Protein AF-A0A7S4Q6P5-F1 (afdb_monomer)

Structure (mmCIF, N/CA/C/O backbone):
data_AF-A0A7S4Q6P5-F1
#
_entry.id   AF-A0A7S4Q6P5-F1
#
loop_
_atom_site.group_PDB
_atom_site.id
_atom_site.type_symbol
_atom_site.label_atom_id
_atom_site.label_alt_id
_atom_site.label_comp_id
_atom_site.label_asym_id
_atom_site.label_entity_id
_atom_site.label_seq_id
_atom_site.pdbx_PDB_ins_code
_atom_site.Cartn_x
_atom_site.Cartn_y
_atom_site.Cartn_z
_atom_site.occupancy
_atom_site.B_iso_or_equiv
_atom_site.auth_seq_id
_atom_site.auth_comp_id
_atom_site.auth_asym_id
_atom_site.auth_atom_id
_atom_site.pdbx_PDB_model_num
ATOM 1 N N . GLU A 1 1 ? -3.191 2.071 -24.037 1.00 59.38 1 GLU A N 1
ATOM 2 C CA . GLU A 1 1 ? -2.727 0.867 -23.315 1.00 59.38 1 GLU A CA 1
ATOM 3 C C . GLU A 1 1 ? -1.446 1.156 -22.547 1.00 59.38 1 GLU A C 1
ATOM 5 O O . GLU A 1 1 ? -1.459 1.023 -21.331 1.00 59.38 1 GLU A O 1
ATOM 10 N N . ASP A 1 2 ? -0.407 1.668 -23.204 1.00 68.62 2 ASP A N 1
ATOM 11 C CA . ASP A 1 2 ? 0.898 1.912 -22.567 1.00 68.62 2 ASP A CA 1
ATOM 12 C C . ASP A 1 2 ? 0.894 2.991 -21.474 1.00 68.62 2 ASP A C 1
ATOM 14 O O . ASP A 1 2 ? 1.633 2.872 -20.499 1.00 68.62 2 ASP A O 1
ATOM 18 N N . ASP A 1 3 ? 0.041 4.014 -21.579 1.00 75.50 3 ASP A N 1
ATOM 19 C CA . ASP A 1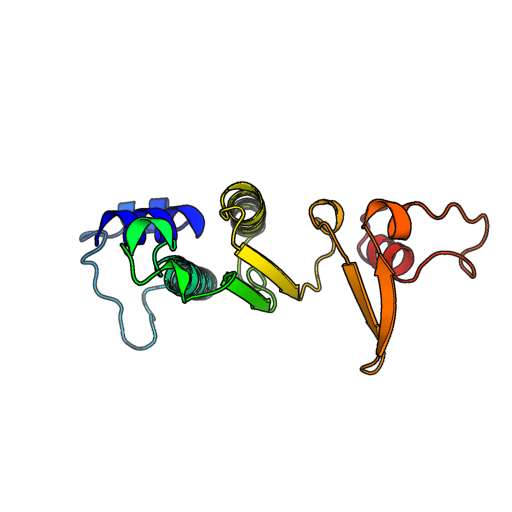 3 ? -0.019 5.094 -20.582 1.00 75.50 3 ASP A CA 1
ATOM 20 C C . ASP A 1 3 ? -0.498 4.602 -19.209 1.00 75.50 3 ASP A C 1
ATOM 22 O O . ASP A 1 3 ? 0.035 5.013 -18.182 1.00 75.50 3 ASP A O 1
ATOM 26 N N . ALA A 1 4 ? -1.462 3.675 -19.182 1.00 75.38 4 ALA A N 1
ATOM 27 C CA . ALA A 1 4 ? -1.950 3.074 -17.940 1.00 75.38 4 ALA A CA 1
ATOM 28 C C . ALA A 1 4 ? -0.883 2.175 -17.300 1.00 75.38 4 ALA A C 1
ATOM 30 O O . ALA A 1 4 ? -0.708 2.186 -16.082 1.00 75.38 4 ALA A O 1
ATOM 31 N N . LEU A 1 5 ? -0.132 1.440 -18.126 1.00 81.38 5 LEU A N 1
ATOM 32 C CA . LEU A 1 5 ? 0.980 0.611 -17.675 1.00 81.38 5 LEU A CA 1
ATOM 33 C C . LEU A 1 5 ? 2.113 1.469 -17.098 1.00 81.38 5 LEU A C 1
ATOM 35 O O . LEU A 1 5 ? 2.602 1.186 -16.007 1.00 81.38 5 LEU A O 1
ATOM 39 N N . ARG A 1 6 ? 2.497 2.548 -17.790 1.00 84.31 6 ARG A N 1
ATOM 40 C CA . ARG A 1 6 ? 3.512 3.501 -17.318 1.00 84.31 6 ARG A CA 1
ATOM 41 C C . ARG A 1 6 ? 3.082 4.193 -16.032 1.00 84.31 6 ARG A C 1
ATOM 43 O O . ARG A 1 6 ? 3.883 4.268 -15.109 1.00 84.31 6 ARG A O 1
ATOM 50 N N . TRP A 1 7 ? 1.826 4.629 -15.945 1.00 83.56 7 TRP A N 1
ATOM 51 C CA . TRP A 1 7 ? 1.266 5.197 -14.720 1.00 83.56 7 TRP A CA 1
ATOM 52 C C . TRP A 1 7 ? 1.326 4.206 -13.553 1.00 83.56 7 TRP A C 1
ATOM 54 O O . TRP A 1 7 ? 1.780 4.559 -12.470 1.00 83.56 7 TRP A O 1
ATOM 64 N N . ALA A 1 8 ? 0.931 2.952 -13.771 1.00 83.94 8 ALA A N 1
ATOM 65 C CA . ALA A 1 8 ? 0.937 1.938 -12.724 1.00 83.94 8 ALA A CA 1
ATOM 66 C C . ALA A 1 8 ? 2.355 1.571 -12.256 1.00 83.94 8 ALA A C 1
ATOM 68 O O . ALA A 1 8 ? 2.586 1.380 -11.063 1.00 83.94 8 ALA A O 1
ATOM 69 N N . LEU A 1 9 ? 3.312 1.492 -13.184 1.00 87.50 9 LEU A N 1
ATOM 70 C CA . LEU A 1 9 ? 4.719 1.236 -12.874 1.00 87.50 9 LEU A CA 1
ATOM 71 C C . LEU A 1 9 ? 5.364 2.417 -12.134 1.00 87.50 9 LEU A C 1
ATOM 73 O O . LEU A 1 9 ? 6.128 2.192 -11.197 1.00 87.50 9 LEU A O 1
ATOM 77 N N . ALA A 1 10 ? 5.011 3.649 -12.505 1.00 84.12 10 ALA A N 1
ATOM 78 C CA . ALA A 1 10 ? 5.384 4.862 -11.781 1.00 84.12 10 ALA A CA 1
ATOM 79 C C . ALA A 1 10 ? 4.837 4.867 -10.356 1.00 84.12 10 ALA A C 1
ATOM 81 O O . ALA A 1 10 ? 5.583 5.026 -9.394 1.00 84.12 10 ALA A O 1
ATOM 82 N N . LEU A 1 11 ? 3.545 4.586 -10.207 1.00 81.69 11 LEU A N 1
ATOM 83 C CA . LEU A 1 11 ? 2.880 4.551 -8.911 1.00 81.69 11 LEU A CA 1
ATOM 84 C C . LEU A 1 11 ? 3.460 3.465 -7.982 1.00 81.69 11 LEU A C 1
ATOM 86 O O . LEU A 1 11 ? 3.498 3.643 -6.766 1.00 81.69 11 LEU A O 1
ATOM 90 N N . ALA A 1 12 ? 3.948 2.359 -8.549 1.00 84.19 12 ALA A N 1
ATOM 91 C CA . ALA A 1 12 ? 4.626 1.293 -7.816 1.00 84.19 12 ALA A CA 1
ATOM 92 C C . ALA A 1 12 ? 6.122 1.562 -7.543 1.00 84.19 12 ALA A C 1
ATOM 94 O O . ALA A 1 12 ? 6.770 0.729 -6.912 1.00 84.19 12 ALA A O 1
ATOM 95 N N . GLY A 1 13 ? 6.687 2.681 -8.012 1.00 84.25 13 GLY A N 1
ATOM 96 C CA . GLY A 1 13 ? 8.098 3.032 -7.815 1.00 84.25 13 GLY A CA 1
ATOM 97 C C . GLY A 1 13 ? 9.085 2.247 -8.686 1.00 84.25 13 GLY A C 1
ATOM 98 O O . GLY A 1 13 ? 10.244 2.083 -8.309 1.00 84.25 13 GLY A O 1
ATOM 99 N N . LEU A 1 14 ? 8.651 1.733 -9.841 1.00 87.94 14 LEU A N 1
ATOM 100 C CA . LEU A 1 14 ? 9.476 0.917 -10.745 1.00 87.94 14 LEU A CA 1
ATOM 101 C C . LEU A 1 14 ? 10.123 1.702 -11.898 1.00 87.94 14 LEU A C 1
ATOM 103 O O . LEU A 1 14 ? 10.809 1.099 -12.723 1.00 87.94 14 LEU A O 1
ATOM 107 N N . GLU A 1 15 ? 9.961 3.025 -11.963 1.00 86.75 15 GLU A N 1
ATOM 108 C CA . GLU A 1 15 ? 10.514 3.873 -13.037 1.00 86.75 15 GLU A CA 1
ATOM 109 C C . GLU A 1 15 ? 12.026 3.715 -13.189 1.00 86.75 15 GLU A C 1
ATOM 111 O O . GLU A 1 15 ? 12.505 3.365 -14.266 1.00 86.75 15 GLU A O 1
ATOM 116 N N . ALA A 1 16 ? 12.776 3.869 -12.094 1.00 85.75 16 ALA A N 1
ATOM 117 C CA . ALA A 1 16 ? 14.234 3.750 -12.124 1.00 85.75 16 ALA A CA 1
ATOM 118 C C . ALA A 1 16 ? 14.688 2.344 -12.549 1.00 85.75 16 ALA A C 1
ATOM 120 O O . ALA A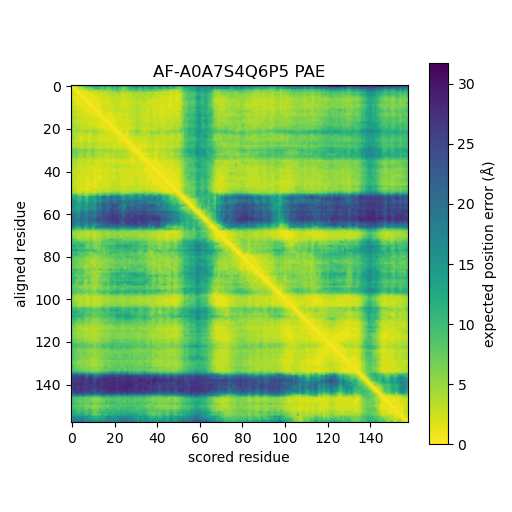 1 16 ? 15.712 2.177 -13.214 1.00 85.75 16 ALA A O 1
ATOM 121 N N . ARG A 1 17 ? 13.911 1.313 -12.187 1.00 88.50 17 ARG A N 1
ATOM 122 C CA . ARG A 1 17 ? 14.190 -0.064 -12.598 1.00 88.50 17 ARG A CA 1
ATOM 123 C C . ARG A 1 17 ? 13.953 -0.252 -14.094 1.00 88.50 17 ARG A C 1
ATOM 125 O O . ARG A 1 17 ? 14.778 -0.888 -14.739 1.00 88.50 17 ARG A O 1
ATOM 132 N N . LEU A 1 18 ? 12.879 0.312 -14.643 1.00 89.06 18 LEU A N 1
ATOM 133 C CA . LEU A 1 18 ? 12.590 0.282 -16.080 1.00 89.06 18 LEU A CA 1
ATOM 134 C C . LEU A 1 18 ? 13.649 1.017 -16.897 1.00 89.06 18 LEU A C 1
ATOM 136 O O . LEU A 1 18 ? 14.074 0.500 -17.922 1.00 89.06 18 LEU A O 1
ATOM 140 N N . GLU A 1 19 ? 14.112 2.177 -16.432 1.00 88.94 19 GLU A N 1
ATOM 141 C CA . GLU A 1 19 ? 15.191 2.929 -17.090 1.00 88.94 19 GLU A CA 1
ATOM 142 C C . GLU A 1 19 ? 16.520 2.161 -17.109 1.00 88.94 19 GLU A C 1
ATOM 144 O O . GLU A 1 19 ? 17.311 2.302 -18.040 1.00 88.94 19 GLU A O 1
ATOM 149 N N . ALA A 1 20 ? 16.764 1.324 -16.097 1.00 90.31 20 ALA A N 1
ATOM 150 C CA . ALA A 1 20 ? 17.957 0.487 -16.013 1.00 90.31 20 ALA A CA 1
ATOM 151 C C . ALA A 1 20 ? 17.880 -0.797 -16.862 1.00 90.31 20 ALA A C 1
ATOM 153 O O . ALA A 1 20 ? 18.900 -1.473 -17.034 1.00 90.31 20 ALA A O 1
ATOM 154 N N . LEU A 1 21 ? 16.699 -1.176 -17.364 1.00 90.75 21 LEU A N 1
ATOM 155 C CA . LEU A 1 21 ? 16.530 -2.360 -18.205 1.00 90.75 21 LEU A CA 1
ATOM 156 C C . LEU A 1 21 ? 16.864 -2.022 -19.671 1.00 90.75 21 LEU A C 1
ATOM 158 O O . LEU A 1 21 ? 16.332 -1.045 -20.192 1.00 90.75 21 LEU A O 1
ATOM 162 N N . PRO A 1 22 ? 17.680 -2.838 -20.372 1.00 87.38 22 PRO A N 1
ATOM 163 C CA . PRO A 1 22 ? 18.088 -2.563 -21.756 1.00 87.38 22 PRO A CA 1
ATOM 164 C C . PRO A 1 22 ? 16.925 -2.338 -22.731 1.00 87.38 22 PRO A C 1
ATOM 166 O O . PRO A 1 22 ? 17.034 -1.503 -23.623 1.00 87.38 22 PRO A O 1
ATOM 169 N N . ASP A 1 23 ? 15.815 -3.052 -22.523 1.00 91.31 23 ASP A N 1
ATOM 170 C CA . ASP A 1 23 ? 14.621 -3.001 -23.374 1.00 91.31 23 ASP A CA 1
ATOM 171 C C . ASP A 1 23 ? 13.440 -2.276 -22.692 1.00 91.31 23 ASP A C 1
ATOM 173 O O . ASP A 1 23 ? 12.316 -2.290 -23.191 1.00 91.31 23 ASP A O 1
ATOM 177 N N . GLY A 1 24 ? 13.659 -1.643 -21.533 1.00 90.56 24 GLY A N 1
ATOM 178 C CA . GLY A 1 24 ? 12.619 -0.911 -20.807 1.00 90.56 24 GLY A CA 1
ATOM 179 C C . GLY A 1 24 ? 11.361 -1.746 -20.534 1.00 90.56 24 GLY A C 1
ATOM 180 O O . GLY A 1 24 ? 11.420 -2.758 -19.839 1.00 90.56 24 GLY A O 1
ATOM 181 N N . LEU A 1 25 ? 10.216 -1.312 -21.078 1.00 88.38 25 LEU A N 1
ATOM 182 C CA . LEU A 1 25 ? 8.930 -2.019 -20.950 1.00 88.38 25 LEU A CA 1
ATOM 183 C C . LEU A 1 25 ? 8.905 -3.372 -21.673 1.00 88.38 25 LEU A C 1
ATOM 185 O O . LEU A 1 25 ? 8.178 -4.265 -21.244 1.00 88.38 25 LEU A O 1
ATOM 189 N N . ASP A 1 26 ? 9.699 -3.528 -22.732 1.00 90.56 26 ASP A N 1
ATOM 190 C CA . ASP A 1 26 ? 9.778 -4.758 -23.527 1.00 90.56 26 ASP A CA 1
ATOM 191 C C . ASP A 1 26 ? 10.777 -5.769 -22.936 1.00 90.56 26 ASP A C 1
ATOM 193 O O . ASP A 1 26 ? 10.991 -6.854 -23.486 1.00 90.56 26 ASP A O 1
ATOM 197 N N . ALA A 1 27 ? 11.392 -5.434 -21.796 1.00 90.75 27 ALA A N 1
ATOM 198 C CA . ALA A 1 27 ? 12.342 -6.297 -21.117 1.00 90.75 27 ALA A CA 1
ATOM 199 C C . ALA A 1 27 ? 11.712 -7.634 -20.724 1.00 90.75 27 ALA A C 1
ATOM 201 O O . ALA A 1 27 ? 10.637 -7.717 -20.124 1.00 90.75 27 ALA A O 1
ATOM 202 N N . ARG A 1 28 ? 12.432 -8.717 -21.028 1.00 91.25 28 ARG A N 1
ATOM 203 C CA . ARG A 1 28 ? 11.990 -10.067 -20.681 1.00 91.25 28 ARG A CA 1
ATOM 204 C C . ARG A 1 28 ? 11.973 -10.253 -19.168 1.00 91.25 28 ARG A C 1
ATOM 206 O O . ARG A 1 28 ? 12.941 -9.951 -18.473 1.00 91.25 28 ARG A O 1
ATOM 213 N N . VAL A 1 29 ? 10.882 -10.826 -18.677 1.00 91.88 29 VAL A N 1
ATOM 214 C CA . VAL A 1 29 ? 10.783 -11.353 -17.315 1.00 91.88 29 VAL A CA 1
ATOM 215 C C . VAL A 1 29 ? 11.154 -12.833 -17.367 1.00 91.88 29 VAL A C 1
ATOM 217 O O . VAL A 1 29 ? 10.543 -13.593 -18.122 1.00 91.88 29 VAL A O 1
ATOM 220 N N . ASP A 1 30 ? 12.163 -13.236 -16.596 1.00 93.06 30 ASP A N 1
ATOM 221 C CA . ASP A 1 30 ? 12.571 -14.641 -16.504 1.00 93.06 30 ASP A CA 1
ATOM 222 C C . ASP A 1 30 ? 11.505 -15.476 -15.780 1.00 93.06 30 ASP A C 1
ATOM 224 O O . ASP A 1 30 ? 10.601 -14.944 -15.129 1.00 93.06 30 ASP A O 1
ATOM 228 N N . GLU A 1 31 ? 11.608 -16.805 -15.855 1.00 91.25 31 GLU A N 1
ATOM 229 C CA . GLU A 1 31 ? 10.723 -17.700 -15.103 1.00 91.25 31 GLU A CA 1
ATOM 230 C C . GLU A 1 31 ? 10.683 -17.305 -13.618 1.00 91.25 31 GLU A C 1
ATOM 232 O O . GLU A 1 31 ? 11.715 -17.046 -13.000 1.00 91.25 31 GLU A O 1
ATOM 237 N N . ALA A 1 32 ? 9.473 -17.203 -13.056 1.00 85.06 32 ALA A N 1
ATOM 238 C 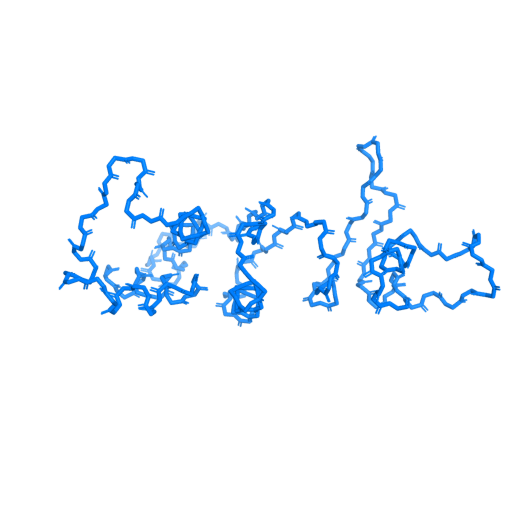CA . ALA A 1 32 ? 9.227 -16.727 -11.687 1.00 85.06 32 ALA A CA 1
ATOM 239 C C . ALA A 1 32 ? 9.818 -15.332 -11.345 1.00 85.06 32 ALA A C 1
ATOM 241 O O . ALA A 1 32 ? 9.910 -14.961 -10.166 1.00 85.06 32 ALA A O 1
ATOM 242 N N . GLY A 1 33 ? 10.195 -14.547 -12.360 1.00 88.88 33 GLY A N 1
ATOM 243 C CA . GLY A 1 33 ? 10.794 -13.224 -12.221 1.00 88.88 33 GLY A CA 1
ATOM 244 C C . GLY A 1 33 ? 12.182 -13.248 -11.586 1.00 88.88 33 GLY A C 1
ATOM 245 O O . GLY A 1 33 ? 12.495 -12.343 -10.821 1.00 88.88 33 GLY A O 1
ATOM 246 N N . HIS A 1 34 ? 13.002 -14.276 -11.836 1.00 89.81 34 HIS A N 1
ATOM 247 C CA . HIS A 1 34 ? 14.333 -14.409 -11.217 1.00 89.81 34 HIS A CA 1
ATOM 248 C C . HIS A 1 34 ? 15.298 -13.244 -11.498 1.00 89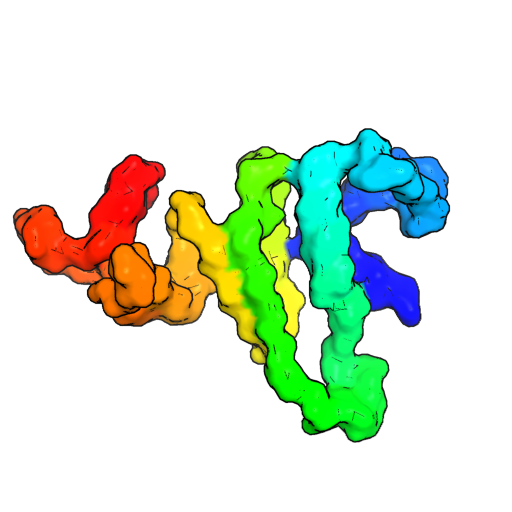.81 34 HIS A C 1
ATOM 250 O O . HIS A 1 34 ? 16.218 -13.019 -10.715 1.00 89.81 34 HIS A O 1
ATOM 256 N N . ASN A 1 35 ? 15.081 -12.482 -12.569 1.00 92.06 35 ASN A N 1
ATOM 257 C CA . ASN A 1 35 ? 15.826 -11.261 -12.874 1.00 92.06 35 ASN A CA 1
ATOM 258 C C . ASN A 1 35 ? 15.344 -10.015 -12.098 1.00 92.06 35 ASN A C 1
ATOM 260 O O . ASN A 1 35 ? 15.858 -8.915 -12.320 1.00 92.06 35 ASN A O 1
ATOM 264 N N . PHE A 1 36 ? 14.392 -10.184 -11.178 1.00 90.69 36 PHE A N 1
ATOM 265 C CA . PHE A 1 36 ? 13.907 -9.162 -10.256 1.00 90.69 36 PHE A CA 1
ATOM 266 C C . PHE A 1 36 ? 14.130 -9.592 -8.806 1.00 90.69 36 PHE A C 1
ATOM 268 O O . PHE A 1 36 ? 13.990 -10.763 -8.436 1.00 90.69 36 PHE A O 1
ATOM 275 N N . SER A 1 37 ? 14.448 -8.625 -7.952 1.00 88.75 37 SER A N 1
ATOM 276 C CA . SER A 1 37 ? 14.526 -8.844 -6.512 1.00 88.75 37 SER A CA 1
ATOM 277 C C . SER A 1 37 ? 13.160 -9.235 -5.934 1.00 88.75 37 SER A C 1
ATOM 279 O O . SER A 1 37 ? 12.109 -9.115 -6.570 1.00 88.75 37 SER A O 1
ATOM 281 N N . HIS A 1 38 ? 13.140 -9.728 -4.695 1.00 86.06 38 HIS A N 1
ATOM 282 C CA . HIS A 1 38 ? 11.872 -10.044 -4.042 1.00 86.06 38 HIS A CA 1
ATOM 283 C C . HIS A 1 38 ? 10.965 -8.812 -3.893 1.00 86.06 38 HIS A C 1
ATOM 285 O O . HIS A 1 38 ? 9.784 -8.911 -4.225 1.00 86.06 38 HIS A O 1
ATOM 291 N N . GLY A 1 39 ? 11.530 -7.668 -3.491 1.00 83.50 39 GLY A N 1
ATOM 292 C CA . GLY A 1 39 ? 10.811 -6.397 -3.421 1.00 83.50 39 GLY A CA 1
ATOM 293 C C . GLY A 1 39 ? 10.294 -5.958 -4.790 1.00 83.50 39 GLY A C 1
ATOM 294 O O . GLY A 1 39 ? 9.105 -5.717 -4.938 1.00 83.50 39 GLY A O 1
ATOM 295 N N . GLU A 1 40 ? 11.128 -5.971 -5.834 1.00 87.44 40 GLU A N 1
ATOM 296 C CA . GLU A 1 40 ? 10.699 -5.597 -7.195 1.00 87.44 40 GLU A CA 1
ATOM 297 C C . GLU A 1 40 ? 9.539 -6.462 -7.712 1.00 87.44 40 GLU A C 1
ATOM 299 O O . GLU A 1 40 ? 8.630 -5.954 -8.365 1.00 87.44 40 GLU A O 1
ATOM 304 N N . ARG A 1 41 ? 9.515 -7.759 -7.380 1.00 89.06 41 ARG A N 1
ATOM 305 C CA . ARG A 1 41 ? 8.380 -8.633 -7.713 1.00 89.06 41 ARG A CA 1
ATOM 306 C C . ARG A 1 41 ? 7.097 -8.236 -6.979 1.00 89.06 41 ARG A C 1
ATOM 308 O O . ARG A 1 41 ? 6.028 -8.320 -7.578 1.00 89.06 41 ARG A O 1
ATOM 315 N N . GLN A 1 42 ? 7.180 -7.784 -5.726 1.00 84.56 42 GLN A N 1
ATOM 316 C CA . GLN A 1 42 ? 6.024 -7.226 -5.010 1.00 84.56 42 GLN A CA 1
ATOM 317 C C . GLN A 1 42 ? 5.528 -5.938 -5.680 1.00 84.56 42 GLN A C 1
ATOM 319 O O . GLN A 1 42 ? 4.326 -5.794 -5.899 1.00 84.56 42 GLN A O 1
ATOM 324 N N . LEU A 1 43 ? 6.439 -5.055 -6.098 1.00 85.62 43 LEU A N 1
ATOM 325 C CA . LEU A 1 43 ? 6.085 -3.829 -6.824 1.00 85.62 43 LEU A CA 1
ATOM 326 C C . LEU A 1 43 ? 5.459 -4.122 -8.183 1.00 85.62 43 LEU A C 1
ATOM 328 O O . LEU A 1 43 ? 4.502 -3.463 -8.569 1.00 85.62 43 LEU A O 1
ATOM 332 N N . LEU A 1 44 ? 5.933 -5.147 -8.893 1.00 87.75 44 LEU A N 1
ATOM 333 C CA . LEU A 1 44 ? 5.304 -5.597 -10.134 1.00 87.75 44 LEU A CA 1
ATOM 334 C C . LEU A 1 44 ? 3.887 -6.128 -9.879 1.00 87.75 44 LEU A C 1
ATOM 336 O O . LEU A 1 44 ? 2.983 -5.857 -10.666 1.00 87.75 44 LEU A O 1
ATOM 340 N N . CYS A 1 45 ? 3.657 -6.852 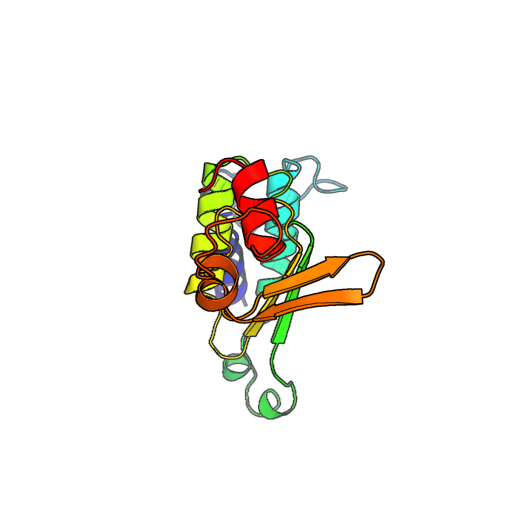-8.779 1.00 85.62 45 CYS A N 1
ATOM 341 C CA . CYS A 1 45 ? 2.309 -7.264 -8.376 1.00 85.62 45 CYS A CA 1
ATOM 342 C C . CYS A 1 45 ? 1.408 -6.061 -8.070 1.00 85.62 45 CYS A C 1
ATOM 344 O O . CYS A 1 45 ? 0.258 -6.039 -8.509 1.00 85.62 45 CYS A O 1
ATOM 346 N N . LEU A 1 46 ? 1.935 -5.051 -7.377 1.00 82.94 46 LEU A N 1
ATOM 347 C CA . LEU A 1 46 ? 1.228 -3.803 -7.108 1.00 82.94 46 LEU A CA 1
ATOM 348 C C . LEU A 1 46 ? 0.896 -3.058 -8.409 1.00 82.94 46 LEU A C 1
ATOM 350 O O . LEU A 1 46 ? -0.264 -2.734 -8.646 1.00 82.94 46 LEU A O 1
ATOM 354 N N . ALA A 1 47 ? 1.874 -2.871 -9.298 1.00 85.12 47 ALA A N 1
ATOM 355 C CA . ALA A 1 47 ? 1.674 -2.262 -10.611 1.00 85.12 47 ALA A CA 1
ATOM 356 C C . ALA A 1 47 ? 0.613 -3.017 -11.424 1.00 85.12 47 ALA A C 1
ATOM 358 O O . ALA A 1 47 ? -0.235 -2.399 -12.055 1.00 85.12 47 ALA A O 1
ATOM 359 N N . ARG A 1 48 ? 0.580 -4.353 -11.367 1.00 84.94 48 ARG A N 1
ATOM 360 C CA . ARG A 1 48 ? -0.473 -5.152 -12.018 1.00 84.94 48 ARG A CA 1
ATOM 361 C C . ARG A 1 48 ? -1.864 -4.893 -11.440 1.00 84.94 48 ARG A C 1
ATOM 363 O O . ARG A 1 48 ? -2.820 -4.868 -12.207 1.00 84.94 48 ARG A O 1
ATOM 370 N N . ALA A 1 49 ? -1.983 -4.714 -10.124 1.00 81.00 49 ALA A N 1
ATOM 371 C CA . ALA A 1 49 ? -3.253 -4.370 -9.485 1.00 81.00 49 ALA A CA 1
ATOM 372 C C . ALA A 1 49 ? -3.725 -2.956 -9.871 1.00 81.00 49 ALA A C 1
ATOM 374 O O . ALA A 1 49 ? -4.924 -2.715 -9.988 1.00 81.00 49 ALA A O 1
ATOM 375 N N . LEU A 1 50 ? -2.780 -2.043 -10.104 1.00 79.06 50 LEU A N 1
ATOM 376 C CA . LEU A 1 50 ? -3.032 -0.654 -10.487 1.00 79.06 50 LEU A CA 1
ATOM 377 C C . LEU A 1 50 ? -3.303 -0.479 -11.987 1.00 79.06 50 LEU A C 1
ATOM 379 O O . LEU A 1 50 ? -4.123 0.349 -12.358 1.00 79.06 50 LEU A O 1
ATOM 383 N N . ALA A 1 51 ? -2.661 -1.266 -12.854 1.00 77.44 51 ALA A N 1
ATOM 384 C CA . ALA A 1 51 ? -2.731 -1.132 -14.315 1.00 77.44 51 ALA A CA 1
ATOM 385 C C . ALA A 1 51 ? -4.128 -1.378 -14.912 1.00 77.44 51 ALA A C 1
ATOM 387 O O . ALA A 1 51 ? -4.346 -1.148 -16.102 1.00 77.44 51 ALA A O 1
ATOM 388 N N . ASP A 1 52 ? -5.085 -1.830 -14.106 1.00 67.00 52 ASP A N 1
ATOM 389 C CA . ASP A 1 52 ? -6.486 -1.869 -14.485 1.00 67.00 52 ASP A CA 1
ATOM 390 C C . ASP A 1 52 ? -7.024 -0.410 -14.570 1.00 67.00 52 ASP A C 1
ATOM 392 O O . ASP A 1 52 ? -7.029 0.290 -13.560 1.00 67.00 52 ASP A O 1
ATOM 396 N N . PRO A 1 53 ? -7.448 0.116 -15.737 1.00 54.47 53 PRO A N 1
ATOM 397 C CA . PRO A 1 53 ? -7.668 1.555 -15.925 1.00 54.47 53 PRO A CA 1
ATOM 398 C C . PRO A 1 53 ? -8.901 2.113 -15.180 1.00 54.47 53 PRO A C 1
ATOM 400 O O . PRO A 1 53 ? -9.921 1.422 -15.106 1.00 54.47 53 PRO A O 1
ATOM 403 N N . PRO A 1 54 ? -8.865 3.373 -14.692 1.00 52.91 54 PRO A N 1
ATOM 404 C CA . PRO A 1 54 ? -9.996 4.036 -14.031 1.00 52.91 54 PRO A CA 1
ATOM 405 C C . PRO A 1 54 ? -11.286 3.960 -14.852 1.00 52.91 54 PRO A C 1
ATOM 407 O O . PRO A 1 54 ? -11.238 3.913 -16.085 1.00 52.91 54 PRO A O 1
ATOM 410 N N . ALA A 1 55 ? -12.438 3.979 -14.175 1.00 50.91 55 ALA A N 1
ATOM 411 C CA . ALA A 1 55 ? -13.752 3.901 -14.818 1.00 50.91 55 ALA A CA 1
ATOM 412 C C . ALA A 1 55 ? -13.900 4.925 -15.968 1.00 50.91 55 ALA A C 1
ATOM 414 O O . ALA A 1 55 ? -14.423 4.629 -17.036 1.00 50.91 55 ALA A O 1
ATOM 415 N N . GLU A 1 56 ? -13.320 6.107 -15.804 1.00 48.00 56 GLU A N 1
ATOM 416 C CA . GLU A 1 56 ? -13.372 7.212 -16.766 1.00 48.00 56 GLU A CA 1
ATOM 417 C C . GLU A 1 56 ? -12.769 6.866 -18.143 1.00 48.00 56 GLU A C 1
ATOM 419 O O . GLU A 1 56 ? -13.221 7.367 -19.173 1.00 48.00 56 GLU A O 1
ATOM 424 N N . SER A 1 57 ? -11.804 5.944 -18.184 1.00 50.00 57 SER A N 1
ATOM 425 C CA . SER A 1 57 ? -11.128 5.488 -19.407 1.00 50.00 57 SER A CA 1
ATOM 426 C C . SER A 1 57 ? -11.856 4.334 -20.114 1.00 50.00 57 SER A C 1
ATOM 428 O O . SER A 1 57 ? -11.425 3.894 -21.180 1.00 50.00 57 SER A O 1
ATOM 430 N N . ARG A 1 58 ? -12.954 3.821 -19.539 1.00 51.97 58 ARG A N 1
ATOM 431 C CA . ARG A 1 58 ? -13.715 2.653 -20.021 1.00 51.97 58 ARG A CA 1
ATOM 432 C C . ARG A 1 58 ? -15.099 3.013 -20.573 1.00 51.97 58 ARG A C 1
ATOM 434 O O . ARG A 1 58 ? -16.024 2.218 -20.481 1.00 51.97 58 ARG A O 1
ATOM 441 N N . GLY A 1 59 ? -15.268 4.191 -21.173 1.00 52.31 59 GLY A N 1
ATOM 442 C CA . GLY A 1 59 ? -16.510 4.552 -21.868 1.00 52.31 59 GLY A CA 1
ATOM 443 C C . GLY A 1 59 ? -17.791 4.271 -21.059 1.00 52.31 59 GLY A C 1
ATOM 444 O O . GLY A 1 59 ? -17.813 4.326 -19.833 1.00 52.31 59 GLY A O 1
ATOM 445 N N . GLN A 1 60 ? -18.887 3.963 -21.748 1.00 44.75 60 GLN A N 1
ATOM 446 C CA . GLN A 1 60 ? -20.223 3.895 -21.143 1.00 44.75 60 GLN A CA 1
ATOM 447 C C . GLN A 1 60 ? -20.479 2.638 -20.282 1.00 44.75 60 GLN A C 1
ATOM 449 O O . GLN A 1 60 ? -21.439 2.619 -19.515 1.00 44.75 60 GLN A O 1
ATOM 454 N N . GLU A 1 61 ? -19.619 1.615 -20.357 1.00 45.75 61 GLU A N 1
ATOM 455 C CA . GLU A 1 61 ? -19.721 0.383 -19.549 1.00 45.75 61 GLU A CA 1
ATOM 456 C C . GLU A 1 61 ? -19.107 0.525 -18.148 1.00 45.75 61 GLU A C 1
ATOM 458 O O . GLU A 1 61 ? -19.415 -0.249 -17.242 1.00 45.75 61 GLU A O 1
ATOM 463 N N . ALA A 1 62 ? -18.275 1.544 -17.933 1.00 43.56 62 ALA A N 1
ATOM 464 C CA . ALA A 1 62 ? -17.573 1.749 -16.675 1.00 43.56 62 ALA A CA 1
ATOM 465 C C . ALA A 1 62 ? -18.472 2.114 -15.490 1.00 43.56 62 ALA A C 1
ATOM 467 O O . ALA A 1 62 ? -18.135 1.811 -14.350 1.00 43.56 62 ALA A O 1
ATOM 468 N N . ALA A 1 63 ? -19.640 2.707 -15.754 1.00 42.72 63 ALA A N 1
ATOM 469 C CA . ALA A 1 63 ? -20.625 3.051 -14.730 1.00 42.72 63 ALA A CA 1
ATOM 470 C C . ALA A 1 63 ? -21.218 1.818 -14.010 1.00 42.72 63 ALA A C 1
ATOM 472 O O . ALA A 1 63 ? -21.935 1.972 -13.023 1.00 42.72 63 ALA A O 1
ATOM 473 N N . VAL A 1 64 ? -20.939 0.603 -14.503 1.00 44.41 64 VAL A N 1
ATOM 474 C CA . VAL A 1 64 ? -21.425 -0.667 -13.938 1.00 44.41 64 VAL A CA 1
ATOM 475 C C . VAL A 1 64 ? -20.404 -1.311 -12.984 1.00 44.41 64 VAL A C 1
ATOM 477 O O . VAL A 1 64 ? -20.774 -2.157 -12.171 1.00 44.41 64 VAL A O 1
ATOM 480 N N . LEU A 1 65 ? -19.131 -0.899 -13.024 1.00 50.75 65 LEU A N 1
ATOM 481 C CA . LEU A 1 65 ? -18.087 -1.385 -12.116 1.00 50.75 65 LEU A CA 1
ATOM 482 C C . LEU A 1 65 ? -17.962 -0.405 -10.938 1.00 50.75 65 LEU A C 1
ATOM 484 O O . LEU A 1 65 ? -17.564 0.739 -11.117 1.00 50.75 65 LEU A O 1
ATOM 488 N N . GLY A 1 66 ? -18.369 -0.843 -9.744 1.00 51.06 66 GLY A N 1
ATOM 489 C CA . GLY A 1 66 ? -18.356 -0.041 -8.514 1.00 51.06 66 GLY A CA 1
ATOM 490 C C . GLY A 1 66 ? -16.953 0.368 -8.020 1.00 51.06 66 GLY A C 1
ATOM 491 O O . GLY A 1 66 ? -15.962 0.134 -8.712 1.00 51.06 66 GLY A O 1
ATOM 492 N N . PRO A 1 67 ? -16.852 0.968 -6.814 1.00 57.62 67 PRO A N 1
ATOM 493 C CA . PRO A 1 67 ? -15.582 1.443 -6.260 1.00 57.62 67 PRO A CA 1
ATOM 494 C C . PRO A 1 67 ? -14.536 0.324 -6.209 1.00 57.62 67 PRO A C 1
ATOM 496 O O . PRO A 1 67 ? -14.842 -0.823 -5.867 1.00 57.62 67 PRO A O 1
ATOM 499 N N . ARG A 1 68 ? -13.291 0.659 -6.556 1.00 77.12 68 ARG A N 1
ATOM 500 C CA . ARG A 1 68 ? -12.191 -0.308 -6.657 1.00 77.12 68 ARG A CA 1
ATOM 501 C C . ARG A 1 68 ? -11.592 -0.550 -5.283 1.00 77.12 68 ARG A C 1
ATOM 503 O O . ARG A 1 68 ? -11.125 0.385 -4.650 1.00 77.12 68 ARG A O 1
ATOM 510 N N . VAL A 1 69 ? -11.581 -1.796 -4.817 1.00 84.81 69 VAL A N 1
ATOM 511 C CA . VAL A 1 69 ? -10.954 -2.145 -3.534 1.00 84.81 69 VAL A CA 1
ATOM 512 C C . VAL A 1 69 ? -9.556 -2.696 -3.789 1.00 84.81 69 VAL A C 1
ATOM 514 O O . VAL A 1 69 ? -9.412 -3.757 -4.395 1.00 84.81 69 VAL A O 1
ATOM 517 N N . LEU A 1 70 ? -8.532 -1.997 -3.302 1.00 85.94 70 LEU A N 1
ATOM 518 C CA . LEU A 1 70 ? -7.152 -2.472 -3.282 1.00 85.94 70 LEU A CA 1
ATOM 519 C C . LEU A 1 70 ? -6.827 -3.000 -1.886 1.00 85.94 70 LEU A C 1
ATOM 521 O O . LEU A 1 70 ? -6.775 -2.232 -0.929 1.00 85.94 70 LEU A O 1
ATOM 525 N N . LEU A 1 71 ? -6.611 -4.311 -1.776 1.00 87.75 71 LEU A N 1
ATOM 526 C CA . LEU A 1 71 ? -6.154 -4.958 -0.549 1.00 87.75 71 LEU A CA 1
ATOM 527 C C . LEU A 1 71 ? -4.651 -5.214 -0.635 1.00 87.75 71 LEU A C 1
ATOM 529 O O . LEU A 1 71 ? -4.192 -5.986 -1.476 1.00 87.75 71 LEU A O 1
ATOM 533 N N . CYS A 1 72 ? -3.907 -4.602 0.273 1.00 84.69 72 CYS A N 1
ATOM 534 C CA . CYS A 1 72 ? -2.473 -4.763 0.408 1.00 84.69 72 CYS A CA 1
ATOM 535 C C . CYS A 1 72 ? -2.168 -5.507 1.708 1.00 84.69 72 CYS A C 1
ATOM 537 O O . CYS A 1 72 ? -2.310 -4.942 2.793 1.00 84.69 72 CYS A O 1
ATOM 539 N N . ASP A 1 73 ? -1.738 -6.762 1.595 1.00 85.62 73 ASP A N 1
ATOM 540 C CA . ASP A 1 73 ? -1.216 -7.527 2.726 1.00 85.62 73 ASP A CA 1
ATOM 541 C C . ASP A 1 73 ? 0.298 -7.335 2.807 1.00 85.62 73 ASP A C 1
ATOM 543 O O . ASP A 1 73 ? 1.032 -7.816 1.946 1.00 85.62 73 ASP A O 1
ATOM 547 N N . GLU A 1 74 ? 0.744 -6.541 3.778 1.00 79.19 74 GLU A N 1
ATOM 548 C CA . GLU A 1 74 ? 2.144 -6.163 3.976 1.00 79.19 74 GLU A CA 1
ATOM 549 C C . GLU A 1 74 ? 2.888 -5.762 2.680 1.00 79.19 74 GLU A C 1
ATOM 551 O O . GLU A 1 74 ? 3.917 -6.354 2.336 1.00 79.19 74 GLU A O 1
ATOM 556 N N . PRO A 1 75 ? 2.409 -4.733 1.948 1.00 70.50 75 PRO A N 1
ATOM 557 C CA . PRO A 1 75 ? 2.858 -4.435 0.581 1.00 70.50 75 PRO A CA 1
ATOM 558 C C . PRO A 1 75 ? 4.353 -4.113 0.452 1.00 70.50 75 PRO A C 1
ATOM 560 O O . PRO A 1 75 ? 4.887 -4.133 -0.653 1.00 70.50 75 PRO A O 1
ATOM 563 N N . THR A 1 76 ? 5.021 -3.804 1.565 1.00 71.62 76 THR A N 1
ATOM 564 C CA . THR A 1 76 ? 6.414 -3.348 1.620 1.00 71.62 76 THR A CA 1
ATOM 565 C C . THR A 1 76 ? 7.300 -4.202 2.529 1.00 71.62 76 THR A C 1
ATOM 567 O O . THR A 1 76 ? 8.431 -3.815 2.822 1.00 71.62 76 THR A O 1
ATOM 570 N N . ALA A 1 77 ? 6.840 -5.384 2.965 1.00 73.50 77 ALA A N 1
ATOM 571 C CA . ALA A 1 77 ? 7.589 -6.238 3.897 1.00 73.50 77 ALA A CA 1
ATOM 572 C C . ALA A 1 77 ? 8.994 -6.624 3.406 1.00 73.50 77 ALA A C 1
ATOM 574 O O . ALA A 1 77 ? 9.866 -6.934 4.215 1.00 73.50 77 ALA A O 1
ATOM 575 N N . SER A 1 78 ? 9.219 -6.629 2.089 1.00 73.06 78 SER A N 1
ATOM 576 C CA . SER A 1 78 ? 10.508 -6.985 1.478 1.00 73.06 78 SER A CA 1
ATOM 577 C C . SER A 1 78 ? 11.185 -5.828 0.746 1.00 73.06 78 SER A C 1
ATOM 579 O O . SER A 1 78 ? 12.104 -6.049 -0.046 1.00 73.06 78 SER A O 1
ATOM 581 N N . CYS A 1 79 ? 10.736 -4.604 1.014 1.00 73.44 79 CYS A N 1
ATOM 582 C CA . CYS A 1 79 ? 11.299 -3.373 0.480 1.00 73.44 79 CYS A CA 1
ATOM 583 C C . CYS A 1 79 ? 12.232 -2.721 1.510 1.00 73.44 79 CYS A C 1
ATOM 585 O O . CYS A 1 79 ? 12.035 -2.842 2.720 1.00 73.44 79 CYS A O 1
ATOM 587 N N . ASP A 1 80 ? 13.259 -2.015 1.035 1.00 77.38 80 ASP A N 1
ATOM 588 C CA . ASP A 1 80 ? 14.053 -1.141 1.900 1.00 77.38 80 ASP A CA 1
ATOM 589 C C . ASP A 1 80 ? 13.223 0.064 2.382 1.00 77.38 80 ASP A C 1
ATOM 591 O O . ASP A 1 80 ? 12.140 0.339 1.866 1.00 77.38 80 ASP A O 1
ATOM 595 N N . LEU A 1 81 ? 13.736 0.804 3.369 1.00 75.19 81 LEU A N 1
ATOM 596 C CA . LEU A 1 81 ? 13.023 1.936 3.966 1.00 75.19 81 LEU A CA 1
ATOM 597 C C . LEU A 1 81 ? 12.688 3.045 2.955 1.00 75.19 81 LEU A C 1
ATOM 599 O O . LEU A 1 81 ? 11.633 3.654 3.073 1.00 75.19 81 LEU A O 1
ATOM 603 N N . ALA A 1 82 ? 13.554 3.324 1.978 1.00 76.12 82 ALA A N 1
ATOM 604 C CA . ALA A 1 82 ? 13.301 4.378 0.996 1.00 76.12 82 ALA A CA 1
ATOM 605 C C . ALA A 1 82 ? 12.201 3.960 0.013 1.00 76.12 82 ALA A C 1
ATOM 607 O O . ALA A 1 82 ? 11.316 4.756 -0.303 1.00 76.12 82 ALA A O 1
ATOM 608 N N . THR A 1 83 ? 12.226 2.700 -0.418 1.00 74.81 83 THR A N 1
ATOM 609 C CA . THR A 1 83 ? 11.197 2.110 -1.276 1.00 74.81 83 THR A CA 1
ATOM 610 C C . THR A 1 83 ? 9.861 2.004 -0.539 1.00 74.81 83 THR A C 1
ATOM 612 O O . THR A 1 83 ? 8.834 2.401 -1.079 1.00 74.81 83 THR A O 1
ATOM 615 N N . ASP A 1 84 ? 9.868 1.572 0.724 1.00 77.31 84 ASP A N 1
ATOM 616 C CA . ASP A 1 84 ? 8.697 1.590 1.605 1.00 77.31 84 ASP A CA 1
ATOM 617 C C . ASP A 1 84 ? 8.114 3.007 1.706 1.00 77.31 84 ASP A C 1
ATOM 619 O O . ASP A 1 84 ? 6.930 3.216 1.426 1.00 77.31 84 ASP A O 1
ATOM 623 N N . GLU A 1 85 ? 8.955 4.003 2.014 1.00 76.62 85 GLU A N 1
ATOM 624 C CA . GLU A 1 85 ? 8.564 5.414 2.086 1.00 76.62 85 GLU A CA 1
ATOM 625 C C . GLU A 1 85 ? 7.908 5.903 0.792 1.00 76.62 85 GLU A C 1
ATOM 627 O O . GLU A 1 85 ? 6.822 6.492 0.833 1.00 76.62 85 GLU A O 1
ATOM 632 N N . HIS A 1 86 ? 8.511 5.591 -0.351 1.00 75.00 86 HIS A N 1
ATOM 633 C CA . HIS A 1 86 ? 7.958 5.927 -1.653 1.00 75.00 86 HIS A CA 1
ATOM 634 C C . HIS A 1 86 ? 6.598 5.260 -1.886 1.00 75.00 86 HIS A C 1
ATOM 636 O O . HIS A 1 86 ? 5.650 5.943 -2.250 1.00 75.00 86 HIS A O 1
ATOM 642 N N . ILE A 1 87 ? 6.459 3.959 -1.624 1.00 75.12 87 ILE A N 1
ATOM 643 C CA . ILE A 1 87 ? 5.241 3.202 -1.947 1.00 75.12 87 ILE A CA 1
ATOM 644 C C . ILE A 1 87 ? 4.028 3.733 -1.201 1.00 75.12 87 ILE A C 1
ATOM 646 O O . ILE A 1 87 ? 3.046 4.073 -1.852 1.00 75.12 87 ILE A O 1
ATOM 650 N N . HIS A 1 88 ? 4.052 3.845 0.133 1.00 74.69 88 HIS A N 1
ATOM 651 C CA . HIS A 1 88 ? 2.859 4.385 0.797 1.00 74.69 88 HIS A CA 1
ATOM 652 C C . HIS A 1 88 ? 2.673 5.869 0.482 1.00 74.69 88 HIS A C 1
ATOM 654 O O . HIS A 1 88 ? 1.538 6.292 0.296 1.00 74.69 88 HIS A O 1
ATOM 660 N N . GLY A 1 89 ? 3.753 6.656 0.397 1.00 71.75 89 GLY A N 1
ATOM 661 C CA . GLY A 1 89 ? 3.646 8.085 0.110 1.00 71.75 89 GLY A CA 1
ATOM 662 C C . GLY A 1 89 ? 3.015 8.355 -1.256 1.00 71.75 89 GLY A C 1
ATOM 663 O O . GLY A 1 89 ? 2.210 9.274 -1.388 1.00 71.75 89 GLY A O 1
ATOM 664 N N . THR A 1 90 ? 3.346 7.531 -2.247 1.00 70.62 90 THR A N 1
ATOM 665 C CA . THR A 1 90 ? 2.825 7.591 -3.611 1.00 70.62 90 THR A CA 1
ATOM 666 C C . THR A 1 90 ? 1.432 6.961 -3.695 1.00 70.62 90 THR A C 1
ATOM 668 O O . THR A 1 90 ? 0.510 7.620 -4.167 1.00 70.62 90 THR A O 1
ATOM 671 N N . LEU A 1 91 ? 1.218 5.752 -3.158 1.00 74.06 91 LEU A N 1
ATOM 672 C CA . LEU A 1 91 ? -0.096 5.089 -3.153 1.00 74.06 91 LEU A CA 1
ATOM 673 C C . LE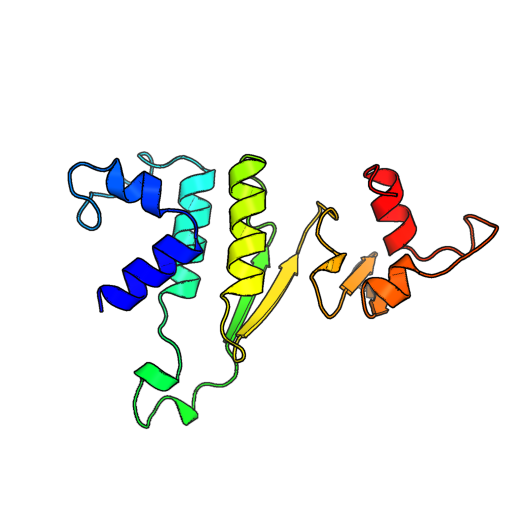U A 1 91 ? -1.166 5.931 -2.457 1.00 74.06 91 LEU A C 1
ATOM 675 O O . LEU A 1 91 ? -2.228 6.156 -3.025 1.00 74.06 91 LEU A O 1
ATOM 679 N N . LEU A 1 92 ? -0.895 6.432 -1.250 1.00 72.75 92 LEU A N 1
ATOM 680 C CA . LEU A 1 92 ? -1.889 7.180 -0.473 1.00 72.75 92 LEU A CA 1
ATOM 681 C C . LEU A 1 92 ? -2.250 8.525 -1.113 1.00 72.75 92 LEU A C 1
ATOM 683 O O . LEU A 1 92 ? -3.341 9.035 -0.880 1.00 72.75 92 LEU A O 1
ATOM 687 N N . ARG A 1 93 ? -1.352 9.113 -1.914 1.00 70.81 93 ARG A N 1
ATOM 688 C CA . ARG A 1 93 ? -1.570 10.432 -2.533 1.00 70.81 93 ARG A CA 1
ATOM 689 C C . ARG A 1 93 ? -2.084 10.367 -3.961 1.00 70.81 93 ARG A C 1
ATOM 691 O O . ARG A 1 93 ? -2.726 11.317 -4.397 1.00 70.81 93 ARG A O 1
ATOM 698 N N . ALA A 1 94 ? -1.743 9.316 -4.698 1.00 71.62 94 ALA A N 1
ATOM 699 C CA . ALA A 1 94 ? -2.020 9.228 -6.126 1.00 71.62 94 ALA A CA 1
ATOM 700 C C . ALA A 1 94 ? -3.043 8.146 -6.492 1.00 71.62 94 ALA A C 1
ATOM 702 O O . ALA A 1 94 ? -3.425 8.067 -7.661 1.00 71.62 94 ALA A O 1
ATOM 703 N N . LEU A 1 95 ? -3.548 7.371 -5.521 1.00 76.88 95 LEU A N 1
ATOM 704 C CA . LEU A 1 95 ? -4.771 6.602 -5.733 1.00 76.88 95 LEU A CA 1
ATOM 705 C C . LEU A 1 95 ? -5.953 7.556 -5.996 1.00 76.88 95 LEU A C 1
ATOM 707 O O . LEU A 1 95 ? -6.185 8.478 -5.211 1.00 76.88 95 LEU A O 1
ATOM 711 N N . PRO A 1 96 ? -6.699 7.354 -7.095 1.00 73.25 96 PRO A N 1
ATOM 712 C CA . PRO A 1 96 ? -7.888 8.144 -7.389 1.00 73.25 96 PRO A CA 1
ATOM 713 C C . PRO A 1 96 ? -8.989 7.992 -6.323 1.00 73.25 96 PRO A C 1
ATOM 715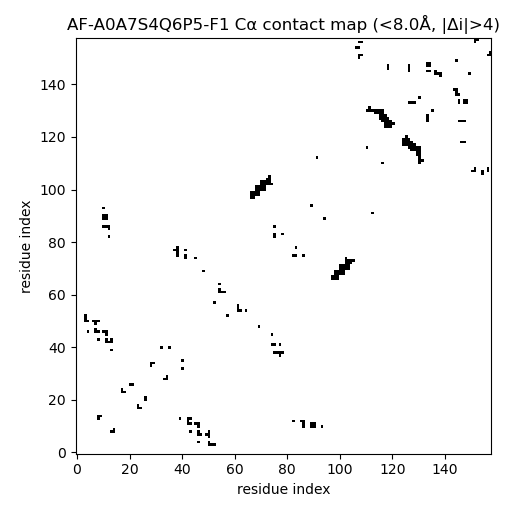 O O . PRO A 1 96 ? -9.056 6.993 -5.609 1.00 73.25 96 PRO A O 1
ATOM 718 N N . VAL A 1 97 ? -9.887 8.980 -6.238 1.00 73.62 97 VAL A N 1
ATOM 719 C CA . VAL A 1 97 ? -10.934 9.071 -5.194 1.00 73.62 97 VAL A CA 1
ATOM 720 C C . VAL A 1 97 ? -11.950 7.917 -5.209 1.00 73.62 97 VAL A C 1
ATOM 722 O O . VAL A 1 97 ? -12.637 7.682 -4.219 1.00 73.62 97 VAL A O 1
ATOM 725 N N . ASP A 1 98 ? -12.065 7.186 -6.317 1.00 76.94 98 ASP A N 1
ATOM 726 C CA . ASP A 1 98 ? -12.935 6.015 -6.479 1.00 76.94 98 ASP A CA 1
ATOM 727 C C . ASP A 1 98 ? -12.313 4.705 -5.955 1.00 76.94 98 ASP A C 1
ATOM 729 O O . ASP A 1 98 ? -12.952 3.647 -6.018 1.00 76.94 98 ASP A O 1
ATOM 733 N N . TRP A 1 99 ? -11.093 4.757 -5.406 1.00 82.00 99 TRP A N 1
ATOM 734 C CA . TRP A 1 99 ? -10.422 3.611 -4.798 1.00 82.00 99 TRP A CA 1
ATOM 735 C C . TRP A 1 99 ? -10.613 3.568 -3.280 1.00 82.00 99 TRP A C 1
ATOM 737 O O . TRP A 1 99 ? -10.473 4.557 -2.569 1.00 82.00 99 TRP A O 1
ATOM 747 N N . THR A 1 100 ? -10.876 2.372 -2.762 1.00 86.81 100 THR A N 1
ATOM 748 C CA . THR A 1 100 ? -10.792 2.033 -1.340 1.00 86.81 100 THR A CA 1
ATOM 749 C C . THR A 1 100 ? -9.520 1.233 -1.108 1.00 86.81 100 THR A C 1
ATOM 751 O O . THR A 1 100 ? -9.388 0.112 -1.600 1.00 86.81 100 THR A O 1
ATOM 754 N N . LEU A 1 101 ? -8.587 1.789 -0.342 1.00 87.62 101 LEU A N 1
ATOM 755 C CA . LEU A 1 101 ? -7.354 1.112 0.039 1.00 87.62 101 LEU A CA 1
ATOM 756 C C . LEU A 1 101 ? -7.517 0.441 1.409 1.00 87.62 101 LEU A C 1
ATOM 758 O O . LEU A 1 101 ? -7.816 1.100 2.403 1.00 87.62 101 LEU A O 1
ATOM 762 N N . ILE A 1 102 ? -7.269 -0.864 1.472 1.00 90.88 102 ILE A N 1
ATOM 763 C CA . ILE A 1 102 ? -7.191 -1.637 2.712 1.00 90.88 102 ILE A CA 1
ATOM 764 C C . ILE A 1 102 ? -5.754 -2.124 2.855 1.00 90.88 102 ILE A C 1
ATOM 766 O O . ILE A 1 102 ? -5.265 -2.861 2.004 1.00 90.88 102 ILE A O 1
ATOM 770 N N . VAL A 1 103 ? -5.080 -1.738 3.937 1.00 88.00 103 VAL A N 1
ATOM 771 C CA . VAL A 1 103 ? -3.707 -2.175 4.215 1.00 88.00 103 VAL A CA 1
ATOM 772 C C . VAL A 1 103 ? -3.673 -2.973 5.507 1.00 88.00 103 VAL A C 1
ATOM 774 O O . VAL A 1 103 ? -4.033 -2.466 6.570 1.00 88.00 103 VAL A O 1
ATOM 777 N N . VAL A 1 104 ? -3.190 -4.208 5.421 1.00 89.25 104 VAL A N 1
ATOM 778 C CA . VAL A 1 104 ? -2.764 -4.989 6.583 1.00 89.25 104 VAL A CA 1
ATOM 779 C C . VAL A 1 104 ? -1.288 -4.684 6.793 1.00 89.25 104 VAL A C 1
ATOM 781 O O . VAL A 1 104 ? -0.464 -4.904 5.907 1.00 89.25 104 VAL A O 1
ATOM 784 N N . CYS A 1 105 ? -0.946 -4.104 7.941 1.00 81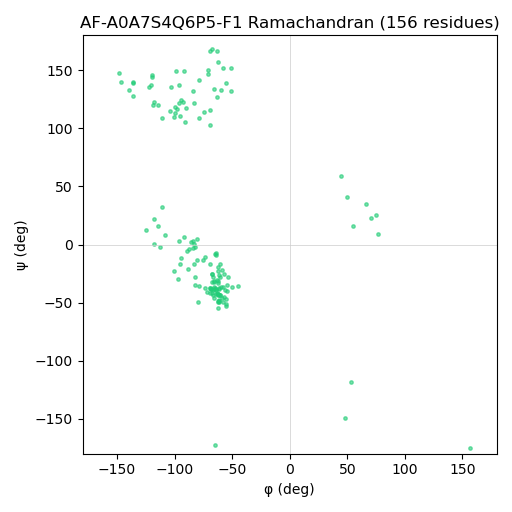.06 105 CYS A N 1
ATOM 785 C CA . CYS A 1 105 ? 0.427 -3.721 8.240 1.00 81.06 105 CYS A CA 1
ATOM 786 C C . CYS A 1 105 ? 0.814 -4.099 9.668 1.00 81.06 105 CYS A C 1
ATOM 788 O O . CYS A 1 105 ? 0.054 -3.899 10.614 1.00 81.06 105 CYS A O 1
ATOM 790 N N . HIS A 1 106 ? 2.042 -4.594 9.826 1.00 79.19 106 HIS A N 1
ATOM 791 C CA . HIS A 1 106 ? 2.686 -4.738 11.130 1.00 79.19 106 HIS A CA 1
ATOM 792 C C . HIS A 1 106 ? 3.576 -3.533 11.473 1.00 79.19 106 HIS A C 1
ATOM 794 O O . HIS A 1 106 ? 4.006 -3.418 12.615 1.00 79.19 106 HIS A O 1
ATOM 800 N N . ARG A 1 107 ? 3.866 -2.627 10.523 1.00 77.81 107 ARG A N 1
ATOM 801 C CA . ARG A 1 107 ? 4.676 -1.411 10.737 1.00 77.81 107 ARG A CA 1
ATOM 802 C C . ARG A 1 107 ? 3.761 -0.203 10.881 1.00 77.81 107 ARG A C 1
ATOM 804 O O . ARG A 1 107 ? 3.196 0.268 9.900 1.00 77.81 107 ARG A O 1
ATOM 811 N N . LEU A 1 108 ? 3.661 0.351 12.083 1.00 83.06 108 LEU A N 1
ATOM 812 C CA . LEU A 1 108 ? 2.654 1.371 12.399 1.00 83.06 108 LEU A CA 1
ATOM 813 C C . LEU A 1 108 ? 3.058 2.800 12.004 1.00 83.06 108 LEU A C 1
ATOM 815 O O . LEU A 1 108 ? 2.244 3.708 12.148 1.00 83.06 108 LEU A O 1
ATOM 819 N N . HIS A 1 109 ? 4.277 2.999 11.482 1.00 78.25 109 HIS A N 1
ATOM 820 C CA . HIS A 1 109 ? 4.903 4.298 11.179 1.00 78.25 109 HIS A CA 1
ATOM 821 C C . HIS A 1 109 ? 3.986 5.314 10.473 1.00 78.25 109 HIS A C 1
ATOM 823 O O . HIS A 1 109 ? 4.027 6.502 10.799 1.00 78.25 109 HIS A O 1
ATOM 829 N N . ARG A 1 110 ? 3.100 4.845 9.586 1.00 78.81 110 ARG A N 1
ATOM 830 C CA . ARG A 1 110 ? 2.177 5.677 8.798 1.00 78.81 110 ARG A CA 1
ATOM 831 C C . ARG A 1 110 ? 0.700 5.433 9.052 1.00 78.81 110 ARG A C 1
ATOM 833 O O . ARG A 1 110 ? -0.148 5.850 8.273 1.00 78.81 110 ARG A O 1
ATOM 840 N N . ILE A 1 111 ? 0.366 4.873 10.215 1.00 86.06 111 ILE A N 1
ATOM 841 C CA . ILE A 1 111 ? -1.027 4.707 10.649 1.00 86.06 111 ILE A CA 1
ATOM 842 C C . ILE A 1 111 ? -1.814 6.034 10.609 1.00 86.06 111 ILE A C 1
ATOM 844 O O . ILE A 1 111 ? -3.019 6.029 10.411 1.00 86.06 111 ILE A O 1
ATOM 848 N N . ARG A 1 112 ? -1.134 7.181 10.772 1.00 86.69 112 ARG A N 1
ATOM 849 C CA . ARG A 1 112 ? -1.738 8.525 10.770 1.00 86.69 112 ARG A CA 1
ATOM 850 C C . ARG A 1 112 ? -2.263 8.986 9.410 1.00 86.69 112 ARG A C 1
ATOM 852 O O . ARG A 1 112 ? -3.019 9.949 9.384 1.00 86.69 112 ARG A O 1
ATOM 859 N N . GLU A 1 113 ? -1.851 8.343 8.324 1.00 85.19 113 GLU A N 1
ATOM 860 C CA . GLU A 1 113 ? -2.244 8.716 6.961 1.00 85.19 113 GLU A CA 1
ATOM 861 C C . GLU A 1 113 ? -3.538 8.026 6.505 1.00 85.19 113 GLU A C 1
ATOM 863 O O . GLU A 1 113 ? -4.047 8.332 5.435 1.00 85.19 113 GLU A O 1
ATOM 868 N N . PHE A 1 114 ? -4.081 7.115 7.317 1.00 88.38 114 PHE A N 1
ATOM 869 C CA . PHE A 1 114 ? -5.326 6.408 7.027 1.00 88.38 114 PHE A CA 1
ATOM 870 C C . PHE A 1 114 ? -6.544 7.123 7.616 1.00 88.38 114 PHE A C 1
ATOM 872 O O . PHE A 1 114 ? -6.481 7.699 8.702 1.00 88.38 114 PHE A O 1
ATOM 879 N N . ASP A 1 115 ? -7.693 7.001 6.955 1.00 90.38 115 ASP A N 1
ATOM 880 C CA . ASP A 1 115 ? -8.957 7.553 7.459 1.00 90.38 115 ASP A CA 1
ATOM 881 C C . ASP A 1 115 ? -9.513 6.738 8.638 1.00 90.38 115 ASP A C 1
ATOM 883 O O . ASP A 1 115 ? -10.042 7.282 9.614 1.00 90.38 115 ASP A O 1
ATOM 887 N N . HIS A 1 116 ? -9.352 5.414 8.564 1.00 93.12 116 HIS A N 1
ATOM 888 C CA . HIS A 1 116 ? -9.872 4.451 9.526 1.00 93.12 116 HIS A CA 1
ATOM 889 C C . HIS A 1 116 ? -8.828 3.394 9.874 1.00 93.12 116 HIS A C 1
ATOM 891 O O . HIS A 1 116 ? -8.128 2.873 9.009 1.00 93.12 116 HIS A O 1
ATOM 897 N N . VAL A 1 117 ? -8.776 3.032 11.152 1.00 93.56 117 VAL A N 1
ATOM 898 C CA . VAL A 1 117 ? -7.935 1.958 11.679 1.00 93.56 117 VAL A CA 1
ATOM 899 C C . VAL A 1 117 ? -8.825 0.945 12.370 1.00 93.56 117 VAL A C 1
ATOM 901 O O . VAL A 1 117 ? -9.698 1.319 13.155 1.00 93.56 117 VAL A O 1
ATOM 904 N N . PHE A 1 118 ? -8.568 -0.330 12.101 1.00 94.75 118 PHE A N 1
ATOM 905 C CA . PHE A 1 118 ? -9.194 -1.462 12.771 1.00 94.75 118 PHE A CA 1
ATOM 906 C C . PHE A 1 118 ? -8.102 -2.274 13.459 1.00 94.75 118 PHE A C 1
ATOM 908 O O . PHE A 1 118 ? -7.189 -2.774 12.805 1.00 94.75 118 PHE A O 1
ATOM 915 N N . VAL A 1 119 ? -8.190 -2.407 14.780 1.00 92.81 119 VAL A N 1
ATOM 916 C CA . VAL A 1 119 ? -7.310 -3.276 15.563 1.00 92.81 119 VAL A CA 1
ATOM 917 C C . VAL A 1 119 ? -8.025 -4.601 15.765 1.00 92.81 119 VAL A C 1
ATOM 919 O O . VAL A 1 119 ? -9.128 -4.640 16.318 1.00 92.81 119 VAL A O 1
ATOM 922 N N . LEU A 1 120 ? -7.400 -5.685 15.311 1.00 92.81 120 LEU A N 1
ATOM 923 C CA . LEU A 1 120 ? -7.924 -7.035 15.461 1.00 92.81 120 LEU A CA 1
ATOM 924 C C . LEU A 1 120 ? -7.189 -7.780 16.575 1.00 92.81 120 LEU A C 1
ATOM 926 O O . LEU A 1 120 ? -5.962 -7.790 16.627 1.00 92.81 120 LEU A O 1
ATOM 930 N N . GLU A 1 121 ? -7.944 -8.477 17.418 1.00 90.50 121 GLU A N 1
ATOM 931 C CA . GLU A 1 121 ? -7.422 -9.428 18.395 1.00 90.50 121 GLU A CA 1
ATOM 932 C C . GLU A 1 121 ? -8.288 -10.691 18.367 1.00 90.50 121 GLU A C 1
ATOM 934 O O . GLU A 1 121 ? -9.515 -10.624 18.443 1.00 90.50 121 GLU A O 1
ATOM 939 N N . ARG A 1 122 ? -7.655 -11.864 18.224 1.00 93.06 122 ARG A N 1
ATOM 940 C CA . ARG A 1 122 ? -8.336 -13.178 18.211 1.00 93.06 122 ARG A CA 1
ATOM 941 C C . ARG A 1 122 ? -9.541 -13.246 17.254 1.00 93.06 122 ARG A C 1
ATOM 943 O O . ARG A 1 122 ? -10.577 -13.818 17.579 1.00 93.06 122 ARG A O 1
ATOM 950 N N . GLY A 1 123 ? -9.401 -12.654 16.068 1.00 93.56 123 GLY A N 1
ATOM 951 C CA . GLY A 1 123 ? -10.439 -12.659 15.031 1.00 93.56 123 GLY A CA 1
ATOM 952 C C . GLY A 1 123 ? -11.605 -11.696 15.277 1.00 93.56 123 GLY A C 1
ATOM 953 O O . GLY A 1 123 ? -12.588 -11.756 14.547 1.00 93.56 123 GLY A O 1
ATOM 954 N N . SER A 1 124 ? -11.515 -10.812 16.275 1.00 94.44 124 SER A N 1
ATOM 955 C CA . SER A 1 124 ? -12.520 -9.782 16.559 1.00 94.44 124 SER A CA 1
ATOM 956 C C . SER A 1 124 ? -11.914 -8.383 16.470 1.00 94.44 124 SER A C 1
ATOM 958 O O . SER A 1 124 ? -10.756 -8.180 16.829 1.00 94.44 124 SER A O 1
ATOM 960 N N . VAL A 1 125 ? -12.702 -7.406 16.014 1.00 95.12 125 VAL A N 1
ATOM 961 C CA . VAL A 1 125 ? -12.315 -5.989 16.062 1.00 95.12 125 VAL A CA 1
ATOM 962 C C . VAL A 1 125 ? -12.442 -5.506 17.506 1.00 95.12 125 VAL A C 1
ATOM 964 O O . VAL A 1 125 ? -13.547 -5.454 18.044 1.00 95.12 125 VAL A O 1
ATOM 967 N N . VAL A 1 126 ? -11.315 -5.161 18.127 1.00 93.38 126 VAL A N 1
ATOM 968 C CA . VAL A 1 126 ? -11.244 -4.706 19.529 1.00 93.38 126 VAL A CA 1
ATOM 969 C C . VAL A 1 126 ? -11.133 -3.191 19.664 1.00 93.38 126 VAL A C 1
ATOM 971 O O . VAL A 1 126 ? -11.522 -2.631 20.685 1.00 93.38 126 VAL A O 1
ATOM 974 N N . GLU A 1 127 ? -10.661 -2.505 18.624 1.00 92.31 127 GLU A N 1
ATOM 975 C CA . GLU A 1 127 ? -10.636 -1.045 18.556 1.00 92.31 127 GLU A CA 1
ATOM 976 C C . GLU A 1 127 ? -10.852 -0.595 17.105 1.00 92.31 127 GLU A C 1
ATOM 978 O O . GLU A 1 127 ? -10.339 -1.220 16.176 1.00 92.31 127 GLU A O 1
ATOM 983 N N . HIS A 1 128 ? -11.633 0.467 16.897 1.00 94.06 128 HIS A N 1
ATOM 984 C CA . HIS A 1 128 ? -11.824 1.068 15.579 1.00 94.06 128 HIS A CA 1
ATOM 985 C C . HIS A 1 128 ? -12.048 2.578 15.684 1.00 94.06 128 HIS A C 1
ATOM 987 O O . HIS A 1 128 ? -12.639 3.060 16.652 1.00 94.06 128 HIS A O 1
ATOM 993 N N . GLY A 1 129 ? -11.589 3.328 14.688 1.00 92.31 129 GLY A N 1
ATOM 994 C CA . GLY A 1 129 ? -11.748 4.781 14.645 1.00 92.31 129 GLY A CA 1
ATOM 995 C C . GLY A 1 129 ? -10.706 5.451 13.761 1.00 92.31 129 GLY A C 1
ATOM 996 O O . GLY A 1 129 ? -9.902 4.778 13.119 1.00 92.31 129 GLY A O 1
ATOM 997 N N . SER A 1 130 ? -10.712 6.784 13.732 1.00 93.44 130 SER A N 1
ATOM 998 C CA . SER A 1 130 ? -9.649 7.533 13.061 1.00 93.44 130 SER A CA 1
ATOM 999 C C . SER A 1 130 ? -8.337 7.427 13.848 1.00 93.44 130 SER A C 1
ATOM 1001 O O . SER A 1 130 ? -8.372 7.355 15.085 1.00 93.44 130 SER A O 1
ATOM 1003 N N . PRO A 1 131 ? -7.165 7.485 13.191 1.00 90.56 131 PRO A N 1
ATOM 1004 C CA . PRO A 1 131 ? -5.882 7.429 13.889 1.00 90.56 131 PRO A CA 1
ATOM 1005 C C . PRO A 1 131 ? -5.768 8.491 14.982 1.00 90.56 131 PRO A C 1
ATOM 1007 O O . PRO A 1 131 ? -5.285 8.207 16.073 1.00 90.56 131 PRO A O 1
ATOM 1010 N N . ALA A 1 132 ? -6.266 9.704 14.726 1.00 89.12 132 ALA A N 1
ATOM 1011 C CA . ALA A 1 132 ? -6.265 10.786 15.704 1.00 89.12 132 ALA A CA 1
ATOM 1012 C C . ALA A 1 132 ? -7.074 10.436 16.965 1.00 89.12 132 ALA A C 1
ATOM 1014 O O . ALA A 1 132 ? -6.602 10.672 18.075 1.00 89.12 132 ALA A O 1
ATOM 1015 N N . ALA A 1 133 ? -8.259 9.835 16.815 1.00 88.62 133 ALA A N 1
ATOM 1016 C CA . ALA A 1 133 ? -9.096 9.443 17.948 1.00 88.62 133 ALA A CA 1
ATOM 1017 C C . ALA A 1 133 ? -8.484 8.285 18.752 1.00 88.62 133 ALA A C 1
ATOM 1019 O O . ALA A 1 133 ? -8.574 8.265 19.981 1.00 88.62 133 ALA A O 1
ATOM 1020 N N . LEU A 1 134 ? -7.848 7.330 18.070 1.00 88.31 134 LEU A N 1
ATOM 1021 C CA . LEU A 1 134 ? -7.260 6.150 18.706 1.00 88.31 134 LEU A CA 1
ATOM 1022 C C . LEU A 1 134 ? -5.905 6.441 19.371 1.00 88.31 134 LEU A C 1
ATOM 1024 O O . LEU A 1 134 ? -5.614 5.905 20.439 1.00 88.31 134 LEU A O 1
ATOM 1028 N N . LEU A 1 135 ? -5.093 7.323 18.780 1.00 86.69 135 LEU A N 1
ATOM 1029 C CA . LEU A 1 135 ? -3.807 7.761 19.338 1.00 86.69 135 LEU A CA 1
ATOM 1030 C C . LEU A 1 135 ? -3.962 8.871 20.385 1.00 86.69 135 LEU A C 1
ATOM 1032 O O . LEU A 1 135 ? -3.114 9.015 21.262 1.00 86.69 135 LEU A O 1
ATOM 1036 N N . GLY A 1 136 ? -5.021 9.675 20.281 1.00 74.38 136 GLY A N 1
ATOM 1037 C CA . GLY A 1 136 ? -5.210 10.901 21.050 1.00 74.38 136 GLY A CA 1
ATOM 1038 C C . GLY A 1 136 ? -5.813 10.730 22.439 1.00 74.38 136 GLY A C 1
ATOM 1039 O O . GLY A 1 136 ? -6.041 11.748 23.080 1.00 74.38 136 GLY A O 1
ATOM 1040 N N . LYS A 1 137 ? -6.083 9.507 22.924 1.00 58.62 137 LYS A N 1
ATOM 1041 C CA . LYS A 1 137 ? -6.610 9.281 24.283 1.00 58.62 137 LYS A CA 1
ATOM 1042 C C . LYS A 1 137 ? -5.529 9.625 25.321 1.00 58.62 137 LYS A C 1
ATOM 1044 O O . LYS A 1 137 ? -4.617 8.818 25.530 1.00 58.62 137 LYS A O 1
ATOM 1049 N N . PRO A 1 138 ? -5.601 10.787 25.999 1.00 49.03 138 PRO A N 1
ATOM 1050 C CA . PRO A 1 138 ? -4.670 11.108 27.062 1.00 49.03 138 PRO A CA 1
ATOM 1051 C C . PRO A 1 138 ? -5.144 10.343 28.295 1.00 49.03 138 PRO A C 1
ATOM 1053 O O . PRO A 1 138 ? -6.177 10.667 28.870 1.00 49.03 138 PRO A O 1
ATOM 1056 N N . SER A 1 139 ? -4.408 9.313 28.700 1.00 53.84 139 SER A N 1
ATOM 1057 C CA . SER A 1 139 ? -4.598 8.717 30.021 1.00 53.84 139 SER A CA 1
ATOM 1058 C C . SER A 1 139 ? -3.309 8.809 30.825 1.00 53.84 139 SER A C 1
ATOM 1060 O O . SER A 1 139 ? -2.209 8.568 30.314 1.00 53.84 139 SER A O 1
ATOM 1062 N N . SER A 1 140 ? -3.467 9.165 32.096 1.00 55.19 140 SER A N 1
ATOM 1063 C CA . SER A 1 140 ? -2.449 9.145 33.146 1.00 55.19 140 SER A CA 1
ATOM 1064 C C . SER A 1 140 ? -1.953 7.734 33.494 1.00 55.19 140 SER A C 1
ATOM 1066 O O . SER A 1 140 ? -0.983 7.604 34.235 1.00 55.19 140 SER A O 1
ATOM 1068 N N . THR A 1 141 ? -2.586 6.689 32.958 1.00 56.94 141 THR A N 1
ATOM 1069 C CA . THR A 1 141 ? -2.425 5.292 33.372 1.00 56.94 141 THR A CA 1
ATOM 1070 C C . THR A 1 141 ? -2.394 4.368 32.150 1.00 56.94 141 THR A C 1
ATOM 1072 O O . THR A 1 141 ? -3.232 4.465 31.259 1.00 56.94 141 THR A O 1
ATOM 1075 N N . ASP A 1 142 ? -1.433 3.440 32.078 1.00 56.59 142 ASP A N 1
ATOM 1076 C CA . ASP A 1 142 ? -1.291 2.537 30.918 1.00 56.59 142 ASP A CA 1
ATOM 1077 C C . ASP A 1 142 ? -2.500 1.615 30.696 1.00 56.59 142 ASP A C 1
ATOM 1079 O O . ASP A 1 142 ? -2.745 1.188 29.572 1.00 56.59 142 ASP A O 1
ATOM 1083 N N . SER A 1 143 ? -3.290 1.366 31.741 1.00 55.41 143 SER A N 1
ATOM 1084 C CA . SER A 1 143 ? -4.487 0.519 31.730 1.00 55.41 143 SER A CA 1
ATOM 1085 C C . SER A 1 143 ? -5.716 1.129 31.040 1.00 55.41 143 SER A C 1
ATOM 1087 O O . SER A 1 143 ? -6.685 0.411 30.818 1.00 55.41 143 SER A O 1
ATOM 1089 N N . GLU A 1 144 ? -5.709 2.422 30.701 1.00 54.97 144 GLU A N 1
ATOM 1090 C CA . GLU A 1 144 ? -6.836 3.103 30.028 1.00 54.97 144 GLU A CA 1
ATOM 1091 C C . GLU A 1 144 ? -6.461 3.644 28.635 1.00 54.97 144 GLU A C 1
ATOM 1093 O O . GLU A 1 144 ? -7.283 4.264 27.953 1.00 54.97 144 GLU A O 1
ATOM 1098 N N . ARG A 1 145 ? -5.211 3.444 28.198 1.00 65.50 145 ARG A N 1
ATOM 1099 C CA . ARG A 1 145 ? -4.758 3.846 26.860 1.00 65.50 145 ARG A CA 1
ATOM 1100 C C . ARG A 1 145 ? -5.229 2.819 25.826 1.00 65.50 145 ARG A C 1
ATOM 1102 O O . ARG A 1 145 ? -5.231 1.623 26.091 1.00 65.50 145 ARG A O 1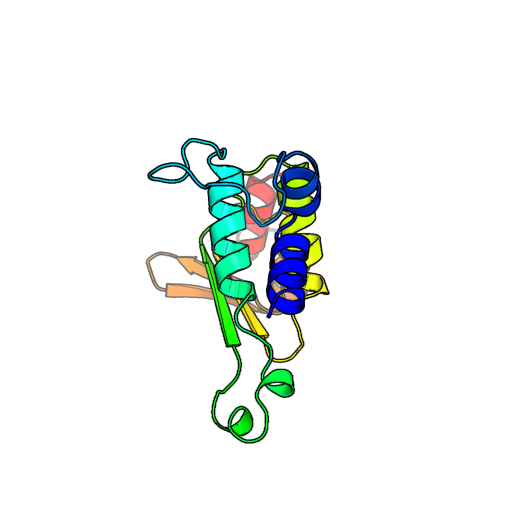
ATOM 1109 N N . GLY A 1 146 ? -5.637 3.299 24.648 1.00 78.44 146 GLY A N 1
ATOM 1110 C CA . GLY A 1 146 ? -6.095 2.446 23.544 1.00 78.44 146 GLY A CA 1
ATOM 1111 C C . GLY A 1 146 ? -5.031 1.435 23.102 1.00 78.44 146 GLY A C 1
ATOM 1112 O O . GLY A 1 146 ? -3.828 1.690 23.230 1.00 78.44 146 GLY A O 1
ATOM 1113 N N . ILE A 1 147 ? -5.474 0.298 22.562 1.00 87.69 147 ILE A N 1
ATOM 1114 C CA . ILE A 1 147 ? -4.612 -0.809 22.124 1.00 87.69 147 ILE A CA 1
ATOM 1115 C C . ILE A 1 147 ? -3.660 -0.313 21.036 1.00 87.69 147 ILE A C 1
ATOM 1117 O O . ILE A 1 147 ? -2.454 -0.558 21.120 1.00 87.69 147 ILE A O 1
ATOM 1121 N N . LEU A 1 148 ? -4.162 0.481 20.083 1.00 89.00 148 LEU A N 1
ATOM 1122 C CA . LEU A 1 148 ? -3.335 1.065 19.024 1.00 89.00 148 LEU A CA 1
ATOM 1123 C C . LEU A 1 148 ? -2.174 1.904 19.585 1.00 89.00 148 LEU A C 1
ATOM 1125 O O . LEU A 1 148 ? -1.032 1.764 19.150 1.00 89.00 148 LEU A O 1
ATOM 1129 N N . ALA A 1 149 ? -2.440 2.756 20.580 1.00 87.69 149 ALA A N 1
ATOM 1130 C CA . ALA A 1 149 ? -1.411 3.583 21.211 1.00 87.69 149 ALA A CA 1
ATOM 1131 C C . ALA A 1 149 ? -0.373 2.735 21.973 1.00 87.69 149 ALA A C 1
ATOM 1133 O O . ALA A 1 149 ? 0.805 3.094 22.041 1.00 87.69 149 ALA A O 1
ATOM 1134 N N . GLY A 1 150 ? -0.787 1.599 22.541 1.00 87.06 150 GLY A N 1
ATOM 1135 C CA . GLY A 1 150 ? 0.125 0.600 23.100 1.00 87.06 150 GLY A CA 1
ATOM 1136 C C . GLY A 1 150 ? 1.053 0.006 22.038 1.00 87.06 150 GLY A C 1
ATOM 1137 O O . GLY A 1 150 ? 2.271 0.002 22.225 1.00 87.06 150 GLY A O 1
ATOM 1138 N N . MET A 1 151 ? 0.498 -0.421 20.901 1.00 87.62 151 MET A N 1
ATOM 1139 C CA . MET A 1 151 ? 1.271 -1.007 19.801 1.00 87.62 151 MET A CA 1
ATOM 1140 C C . MET A 1 151 ? 2.281 -0.008 19.209 1.00 87.62 151 MET A C 1
ATOM 1142 O O . MET A 1 151 ? 3.443 -0.358 19.008 1.00 87.62 151 MET A O 1
ATOM 1146 N N . CYS A 1 152 ? 1.891 1.256 19.006 1.00 86.62 152 CYS A N 1
ATOM 1147 C CA . CYS A 1 152 ? 2.798 2.297 18.503 1.00 86.62 152 CYS A CA 1
ATOM 1148 C C . CYS A 1 152 ? 3.993 2.553 19.442 1.00 86.62 152 CYS A C 1
ATOM 1150 O O . CYS A 1 152 ? 5.111 2.758 18.969 1.00 86.62 152 CYS A O 1
ATOM 1152 N N . ARG A 1 153 ? 3.789 2.504 20.768 1.00 84.50 153 ARG A N 1
ATOM 1153 C CA . ARG A 1 153 ? 4.877 2.642 21.759 1.00 84.50 153 ARG A CA 1
ATOM 1154 C C . ARG A 1 153 ? 5.848 1.474 21.730 1.00 84.50 153 ARG A C 1
ATOM 1156 O O . ARG A 1 153 ? 7.054 1.684 21.795 1.00 84.50 153 ARG A O 1
ATOM 1163 N N . GLN A 1 154 ? 5.341 0.249 21.595 1.00 84.38 154 GLN A N 1
ATOM 1164 C CA . GLN A 1 154 ? 6.191 -0.941 21.472 1.00 84.38 154 GLN A CA 1
ATOM 1165 C C . GLN A 1 154 ? 7.091 -0.884 20.228 1.00 84.38 154 GLN A C 1
ATOM 1167 O O . GLN A 1 154 ? 8.175 -1.459 20.234 1.00 84.38 154 GLN A O 1
ATOM 1172 N N . GLN A 1 155 ? 6.672 -0.148 19.194 1.00 83.75 155 GLN A N 1
ATOM 1173 C CA . GLN A 1 155 ? 7.464 0.124 17.991 1.00 83.75 155 GLN A CA 1
ATOM 1174 C C . GLN A 1 155 ? 8.301 1.414 18.071 1.00 83.75 155 GLN A C 1
ATOM 1176 O O . GLN A 1 155 ? 8.909 1.803 17.078 1.00 83.75 155 GLN A O 1
ATOM 1181 N N . GLY A 1 156 ? 8.347 2.087 19.227 1.00 80.62 156 GLY A N 1
ATOM 1182 C CA . GLY A 1 156 ? 9.167 3.284 19.446 1.00 80.62 156 GLY A CA 1
ATOM 1183 C C . GLY A 1 156 ? 8.688 4.538 18.707 1.00 80.62 156 GLY A C 1
ATOM 1184 O O . GLY A 1 156 ? 9.490 5.429 18.441 1.00 80.62 156 GLY A O 1
ATOM 1185 N N . MET A 1 157 ? 7.406 4.615 18.339 1.00 73.56 157 MET A N 1
ATOM 1186 C CA . MET A 1 157 ? 6.868 5.728 17.546 1.00 73.56 157 MET A CA 1
ATOM 1187 C C . MET A 1 157 ? 6.369 6.933 18.354 1.00 73.56 157 MET A C 1
ATOM 1189 O O . MET A 1 157 ? 6.175 8.009 17.782 1.00 73.56 157 MET A O 1
ATOM 1193 N N . ILE A 1 158 ? 6.057 6.728 19.634 1.00 65.38 158 ILE A N 1
ATOM 1194 C CA . ILE A 1 158 ? 5.514 7.708 20.589 1.00 65.38 158 ILE A CA 1
ATOM 1195 C C . ILE A 1 158 ? 5.996 7.383 22.002 1.00 65.38 158 ILE A C 1
ATOM 1197 O O . ILE A 1 158 ? 6.411 6.223 22.223 1.00 65.38 158 ILE A O 1
#

Sequence (158 aa):
EDDALRWALALAGLEARLEALPDGLDARVDEAGHNFSHGERQLLCLARALADPPAESRGQEAAVLGPRVLLCDEPTASCDLATDEHIHGTLLRALPVDWTLIVVCHRLHRIREFDHVFVLERGSVVEHGSPAALLGKPSSTDSERGILAGMCRQQGMI

Solvent-accessible surface area (backbone atoms only — not comparable to full-atom values): 9533 Å² total; per-residue (Å²): 116,66,67,43,46,51,50,16,33,48,50,37,68,40,50,71,60,34,74,71,36,98,52,36,92,75,45,85,74,44,81,96,38,70,87,45,55,75,32,55,49,44,31,50,51,49,15,59,69,50,36,61,71,59,50,86,80,45,62,89,66,23,86,74,60,72,74,45,75,47,79,35,76,46,77,45,80,65,42,56,71,68,57,34,52,46,37,55,58,36,43,75,69,67,56,58,92,61,52,45,80,45,74,49,68,94,71,63,92,60,52,76,80,42,78,68,44,76,42,74,54,97,92,38,81,77,46,73,43,35,36,66,67,44,60,60,55,88,53,99,44,83,91,72,43,42,68,66,41,52,53,36,38,79,71,68,74,102

Secondary structure (DSSP, 8-state):
-HHHHHHHHHHTT-HHHHHHSTTGGGPPPPGGGTTS-HHHHHHHHHHHHH-S--GGGSGGGGGGS-PEEEEEESTTTTS-HHHHHHHHHHHHHHS-TTEEEEEE-S-GGGGGG-S-EEEEETTEEEEEE-HHHHH----SSGGGS-HHHHHHHHTT--

Nearest PDB structures (foldseek):
  1xf9-assembly4_D  TM=8.926E-01  e=2.998E-05  Mus musculus
  2pzf-assembly3_B  TM=8.701E-01  e=4.257E-05  Homo sapiens
  3si7-assembly4_D  TM=7.032E-01  e=4.016E-05  Mus musculus
  3si7-assembly3_C  TM=6.878E-01  e=3.573E-05  Mus musculus
  1xmi-assembly1_B  TM=6.697E-01  e=2.457E-04  Homo sapiens

Mean predicted aligned error: 8.49 Å

pLDDT: mean 78.94, std 13.44, range [42.72, 95.12]

Organism: NCBI:txid311494

InterPro domains:
  IPR027417 P-loop containing nucleoside triphosphate hydrolase [G3DSA:3.40.50.300] (1-147)
  IPR027417 P-loop containing nucleoside triphosphate hydrolase [SSF52540] (2-138)
  IPR039421 Type 1 protein exporter [PTHR43394] (3-139)

Radius of gyration: 18.74 Å; Cα contacts (8 Å, |Δi|>4): 159; chains: 1; bounding box: 40×29×57 Å

Foldseek 3Di:
DVVLLVVLCVLLVCQVVLVVAPNRVPHDQPVVNPVDDPLVVLSVVSSVLRSPDQLVVVPPCSVVDAQAEAEAEASCPPPDPVSVVSNCVSCLPPPDPSYDYHYDDLDCQVLQSDQKDFDDDPRDGPDMGHPCVQCVDDDPDPVPHHPSVVSCVVVVND